Protein AF-A0AAN1MR14-F1 (afdb_monomer_lite)

Organism: NCBI:txid169430

pLDDT: mean 85.25, std 15.93, range [38.34, 98.12]

Radius of gyration: 13.39 Å; chains: 1; bounding box: 39×35×28 Å

InterPro domains:
  IPR021769 Protein of unknown function DUF3331 [PF11811] (9-86)

Structure (mmCIF, N/CA/C/O backbone):
data_AF-A0AAN1MR14-F1
#
_entry.id   AF-A0AAN1MR14-F1
#
loop_
_atom_site.group_PDB
_atom_site.id
_atom_site.type_symbol
_atom_site.label_atom_id
_atom_site.label_alt_id
_atom_site.label_comp_id
_atom_site.label_asym_id
_atom_site.label_entity_id
_atom_site.label_seq_id
_atom_site.pdbx_PDB_ins_code
_atom_site.Cartn_x
_atom_site.Cartn_y
_atom_site.Cartn_z
_atom_site.occupancy
_atom_site.B_iso_or_equiv
_atom_site.auth_seq_id
_atom_site.auth_comp_id
_atom_site.auth_asym_id
_atom_site.auth_atom_id
_atom_site.pdbx_PDB_model_num
ATOM 1 N N . MET A 1 1 ? 23.548 -21.418 -13.670 1.00 38.41 1 MET A N 1
ATOM 2 C CA . MET A 1 1 ? 23.349 -20.059 -13.120 1.00 38.41 1 MET A CA 1
ATOM 3 C C . MET A 1 1 ? 21.858 -19.855 -12.881 1.00 38.41 1 MET A C 1
ATOM 5 O O . MET A 1 1 ? 21.141 -19.500 -13.807 1.00 38.41 1 MET A O 1
ATOM 9 N N . GLN A 1 2 ? 21.351 -20.198 -11.694 1.00 41.22 2 GLN A N 1
ATOM 10 C CA . GLN A 1 2 ? 19.942 -19.967 -11.366 1.00 41.22 2 GLN A CA 1
ATOM 11 C C . GLN A 1 2 ? 19.761 -18.472 -11.117 1.00 41.22 2 GLN A C 1
ATOM 13 O O . GLN A 1 2 ? 20.213 -17.949 -10.103 1.00 41.22 2 GLN A O 1
ATOM 18 N N . ASN A 1 3 ? 19.148 -17.779 -12.073 1.00 43.72 3 ASN A N 1
ATOM 19 C CA . ASN A 1 3 ? 18.717 -16.402 -11.902 1.00 43.72 3 ASN A CA 1
ATOM 20 C C . ASN A 1 3 ? 17.555 -16.411 -10.898 1.00 43.72 3 ASN A C 1
ATOM 22 O O . ASN A 1 3 ? 16.395 -16.557 -11.286 1.00 43.72 3 ASN A O 1
ATOM 26 N N . GLN A 1 4 ? 17.881 -16.377 -9.606 1.00 43.56 4 GLN A N 1
ATOM 27 C CA . GLN A 1 4 ? 16.924 -16.301 -8.507 1.00 43.56 4 GLN A CA 1
ATOM 28 C C . GLN A 1 4 ? 16.243 -14.930 -8.589 1.00 43.56 4 GLN A C 1
ATOM 30 O O . GLN A 1 4 ? 16.659 -13.972 -7.943 1.00 43.56 4 GLN A O 1
ATOM 35 N N . ARG A 1 5 ? 15.223 -14.807 -9.447 1.00 53.94 5 ARG A N 1
ATOM 36 C CA . ARG A 1 5 ? 14.300 -13.670 -9.421 1.00 53.94 5 ARG A CA 1
ATOM 37 C C . ARG A 1 5 ? 13.607 -13.743 -8.068 1.00 53.94 5 ARG A C 1
ATOM 39 O O . ARG A 1 5 ? 12.725 -14.576 -7.877 1.00 53.94 5 ARG A O 1
ATOM 46 N N . SER A 1 6 ? 14.072 -12.948 -7.112 1.00 58.97 6 SER A N 1
ATOM 47 C CA . SER A 1 6 ? 13.475 -12.886 -5.785 1.00 58.97 6 SER A CA 1
ATOM 48 C C . SER A 1 6 ? 11.982 -12.563 -5.922 1.00 58.97 6 SER A C 1
ATOM 50 O O . SER A 1 6 ? 11.613 -11.702 -6.719 1.00 58.97 6 SER A O 1
ATOM 52 N N . PRO A 1 7 ? 11.088 -13.268 -5.217 1.00 77.06 7 PRO A N 1
ATOM 53 C CA . PRO A 1 7 ? 9.667 -12.954 -5.278 1.00 77.06 7 PRO A CA 1
ATOM 54 C C . PRO A 1 7 ? 9.422 -11.521 -4.786 1.00 77.06 7 PRO A C 1
ATOM 56 O O . PRO A 1 7 ? 10.214 -10.987 -4.007 1.00 77.06 7 PRO A O 1
ATOM 59 N N . LEU A 1 8 ? 8.319 -10.909 -5.237 1.00 84.94 8 LEU A N 1
ATOM 60 C CA . LEU A 1 8 ? 7.838 -9.630 -4.711 1.00 84.94 8 LEU A CA 1
ATOM 61 C C . LEU A 1 8 ? 7.864 -9.677 -3.180 1.00 84.94 8 LEU A C 1
ATOM 63 O O . LEU A 1 8 ? 7.140 -10.460 -2.567 1.00 84.94 8 LEU A O 1
ATOM 67 N N . HIS A 1 9 ? 8.702 -8.841 -2.579 1.00 89.75 9 HIS A N 1
ATOM 68 C CA . HIS A 1 9 ? 8.845 -8.758 -1.137 1.00 89.75 9 HIS A CA 1
ATOM 69 C C . HIS A 1 9 ? 8.279 -7.430 -0.652 1.00 89.75 9 HIS A C 1
ATOM 71 O O . HIS A 1 9 ? 8.736 -6.353 -1.047 1.00 89.75 9 HIS A O 1
ATOM 77 N N . ILE A 1 10 ? 7.265 -7.527 0.203 1.00 91.38 10 ILE A N 1
ATOM 78 C CA . ILE A 1 10 ? 6.618 -6.385 0.835 1.00 91.38 10 ILE A CA 1
ATOM 79 C C . ILE A 1 10 ? 6.660 -6.595 2.338 1.00 91.38 10 ILE A C 1
ATOM 81 O O . ILE A 1 10 ? 6.199 -7.623 2.831 1.00 91.38 10 ILE A O 1
ATOM 85 N N . SER A 1 11 ? 7.153 -5.598 3.064 1.00 91.69 11 SER A N 1
ATOM 86 C CA . SER A 1 11 ? 7.052 -5.560 4.519 1.00 91.69 11 SER A CA 1
ATOM 87 C C . SER A 1 11 ? 6.507 -4.218 4.986 1.00 91.69 11 SER A C 1
ATOM 89 O O 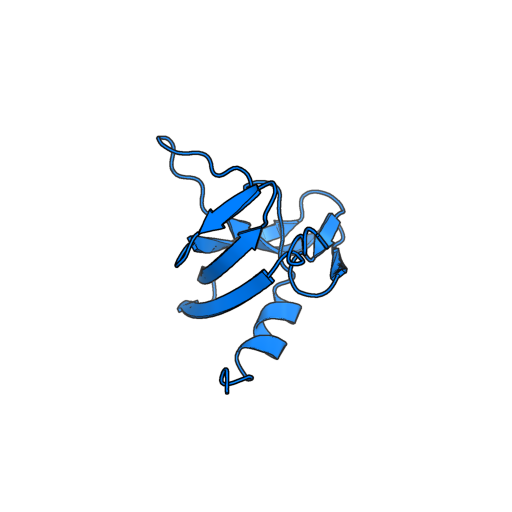. SER A 1 11 ? 6.770 -3.172 4.388 1.00 91.69 11 SER A O 1
ATOM 91 N N . ILE A 1 12 ? 5.710 -4.252 6.052 1.00 92.56 12 ILE A N 1
ATOM 92 C CA . ILE A 1 12 ? 5.254 -3.036 6.720 1.00 92.56 12 ILE A CA 1
ATOM 93 C C . ILE A 1 12 ? 6.413 -2.545 7.579 1.00 92.56 12 ILE A C 1
ATOM 95 O O . ILE A 1 12 ? 6.864 -3.263 8.465 1.00 92.56 12 ILE A O 1
ATOM 99 N N . VAL A 1 13 ? 6.909 -1.348 7.285 1.00 92.19 13 VAL A N 1
ATOM 100 C CA . VAL A 1 13 ? 8.006 -0.740 8.045 1.00 92.19 13 VAL A CA 1
ATOM 101 C C . VAL A 1 13 ? 7.445 -0.069 9.289 1.00 92.19 13 VAL A C 1
ATOM 103 O O . VAL A 1 13 ? 7.940 -0.283 10.388 1.00 92.19 13 VAL A O 1
ATOM 106 N N . GLU A 1 14 ? 6.388 0.726 9.118 1.00 89.94 14 GLU A N 1
ATOM 107 C CA . GLU A 1 14 ? 5.813 1.516 10.201 1.00 89.94 14 GLU A CA 1
ATOM 108 C C . GLU A 1 14 ? 4.343 1.845 9.927 1.00 89.94 14 GLU A C 1
ATOM 110 O O . GLU A 1 14 ? 3.937 2.088 8.785 1.00 89.94 14 GLU A O 1
ATOM 115 N N . LYS A 1 15 ? 3.538 1.916 10.989 1.00 91.62 15 LYS A N 1
ATOM 116 C CA . LYS A 1 15 ? 2.215 2.542 10.948 1.00 91.62 15 LYS A CA 1
ATOM 117 C C . LYS A 1 15 ? 2.328 3.996 11.406 1.00 91.62 15 LYS A C 1
ATOM 119 O O . LYS A 1 15 ? 2.367 4.266 12.598 1.00 91.62 15 LYS A O 1
ATOM 124 N N . LEU A 1 16 ? 2.323 4.918 10.447 1.00 91.38 16 LEU A N 1
ATOM 125 C CA . LEU A 1 16 ? 2.481 6.356 10.693 1.00 91.38 16 LEU A CA 1
ATOM 126 C C . LEU A 1 16 ? 1.216 6.997 11.283 1.00 91.38 16 LEU A C 1
ATOM 128 O O . LEU A 1 16 ? 1.288 7.969 12.025 1.00 91.38 16 LEU A O 1
ATOM 132 N N . SER A 1 17 ? 0.036 6.475 10.936 1.00 91.88 17 SER A N 1
ATOM 133 C CA . SER A 1 17 ? -1.242 6.877 11.529 1.00 91.88 17 SER A CA 1
ATOM 134 C C . SER A 1 17 ? -2.302 5.783 11.358 1.00 91.88 17 SER A C 1
ATOM 136 O O . SER A 1 17 ? -2.045 4.717 10.796 1.00 91.88 17 SER A O 1
ATOM 138 N N . SER A 1 18 ? -3.539 6.031 11.799 1.00 88.62 18 SER A N 1
ATOM 139 C CA . SER A 1 18 ? -4.675 5.148 11.488 1.00 88.62 18 SER A CA 1
ATOM 140 C C . SER A 1 18 ? -4.959 5.030 9.983 1.00 88.62 18 SER A C 1
ATOM 142 O O . SER A 1 18 ? -5.538 4.036 9.554 1.00 88.62 18 SER A O 1
ATOM 144 N N . THR A 1 19 ? -4.525 6.007 9.182 1.00 93.88 19 THR A N 1
ATOM 145 C CA . THR A 1 19 ? -4.831 6.120 7.749 1.00 93.88 19 THR A CA 1
ATOM 146 C C . THR A 1 19 ? -3.600 6.056 6.851 1.00 93.88 19 THR A C 1
ATOM 148 O O . THR A 1 19 ? -3.735 6.143 5.633 1.00 93.88 19 THR A O 1
ATOM 151 N N . THR A 1 20 ? -2.395 5.945 7.411 1.00 94.88 20 THR A N 1
ATOM 152 C CA . THR A 1 20 ? -1.144 6.005 6.645 1.00 94.88 20 THR A CA 1
ATOM 153 C C . THR A 1 20 ? -0.125 5.010 7.188 1.00 94.88 20 THR A C 1
ATOM 155 O O . THR A 1 20 ? 0.054 4.885 8.398 1.00 94.88 20 THR A O 1
ATOM 158 N N . ILE A 1 21 ? 0.562 4.321 6.280 1.00 94.94 21 ILE A N 1
ATOM 159 C CA . ILE A 1 21 ? 1.628 3.363 6.585 1.00 94.94 21 ILE A CA 1
ATOM 160 C C . ILE A 1 21 ? 2.857 3.640 5.721 1.00 94.94 21 ILE A C 1
ATOM 162 O O . ILE A 1 21 ? 2.745 4.208 4.633 1.00 94.94 21 ILE A O 1
ATOM 166 N N . SER A 1 22 ? 4.013 3.203 6.200 1.00 94.19 22 SER A N 1
ATOM 167 C CA . SER A 1 22 ? 5.238 3.079 5.419 1.00 94.19 22 SER A CA 1
ATOM 168 C C . SER A 1 22 ? 5.495 1.605 5.127 1.00 94.19 22 SER A C 1
ATOM 170 O O . SER A 1 22 ? 5.381 0.759 6.019 1.00 94.19 22 SER A O 1
ATOM 172 N N . ILE A 1 23 ? 5.843 1.292 3.883 1.00 94.06 23 ILE A N 1
ATOM 173 C CA . ILE A 1 23 ? 6.211 -0.060 3.468 1.00 94.06 23 ILE A CA 1
ATOM 174 C C . ILE A 1 23 ? 7.582 -0.075 2.806 1.00 94.06 23 ILE A C 1
ATOM 176 O O . ILE A 1 23 ? 7.992 0.891 2.157 1.00 94.06 23 ILE A O 1
ATOM 180 N N . ARG A 1 24 ? 8.237 -1.227 2.883 1.00 93.19 24 ARG A N 1
ATOM 181 C CA . ARG A 1 24 ? 9.320 -1.590 1.982 1.00 93.19 24 ARG A CA 1
ATOM 182 C C . ARG A 1 24 ? 8.732 -2.399 0.842 1.00 93.19 24 ARG A C 1
ATOM 184 O O . ARG A 1 24 ? 7.988 -3.349 1.071 1.00 93.19 24 ARG A O 1
ATOM 191 N N . TRP A 1 25 ? 9.090 -2.030 -0.377 1.00 92.44 25 TRP A N 1
ATOM 192 C CA . TRP A 1 25 ? 8.711 -2.726 -1.597 1.00 92.44 25 TRP A CA 1
ATOM 193 C C . TRP A 1 25 ? 9.974 -3.155 -2.332 1.00 92.44 25 TRP A C 1
ATOM 195 O O . TRP A 1 25 ? 10.841 -2.329 -2.605 1.00 92.44 25 TRP A O 1
ATOM 205 N N . SER A 1 26 ? 10.080 -4.430 -2.679 1.00 91.19 26 SER A N 1
ATOM 206 C CA . SER A 1 26 ? 11.171 -4.944 -3.498 1.00 91.19 26 SER A CA 1
ATOM 207 C C . SER A 1 26 ? 10.614 -5.903 -4.536 1.00 91.19 26 SER A C 1
ATOM 209 O O . SER A 1 26 ? 10.233 -7.024 -4.214 1.00 91.19 26 SER A O 1
ATOM 211 N N . ASP A 1 27 ? 10.567 -5.451 -5.783 1.00 86.75 27 ASP A N 1
ATOM 212 C CA . ASP A 1 27 ? 10.106 -6.228 -6.927 1.00 86.75 27 ASP A CA 1
ATOM 213 C C . ASP A 1 27 ? 11.201 -6.199 -8.005 1.00 86.75 27 ASP A C 1
ATOM 215 O O . ASP A 1 27 ? 11.578 -5.108 -8.443 1.00 86.75 27 ASP A O 1
ATOM 219 N N . PRO A 1 28 ? 11.723 -7.355 -8.455 1.00 80.50 28 PRO A N 1
ATOM 220 C CA . PRO A 1 28 ? 12.765 -7.388 -9.482 1.00 80.50 28 PRO A CA 1
ATOM 221 C C . PRO A 1 28 ? 12.351 -6.751 -10.814 1.00 80.50 28 PRO A C 1
ATOM 223 O O . PRO A 1 28 ? 13.214 -6.377 -11.601 1.00 80.50 28 PRO A O 1
ATOM 226 N N . CYS A 1 29 ? 11.047 -6.650 -11.079 1.00 82.50 29 CYS A N 1
ATOM 227 C CA . CYS A 1 29 ? 10.481 -6.101 -12.306 1.00 82.50 29 CYS A CA 1
ATOM 228 C C . CYS A 1 29 ? 9.954 -4.670 -12.120 1.00 82.50 29 CYS A C 1
ATOM 230 O O . CYS A 1 29 ? 9.994 -3.880 -13.059 1.00 82.50 29 CYS A O 1
ATOM 232 N N . LEU A 1 30 ? 9.424 -4.337 -10.937 1.00 80.62 30 LEU A N 1
ATOM 233 C CA . LEU A 1 30 ? 8.725 -3.066 -10.679 1.00 80.62 30 LEU A CA 1
ATOM 234 C C . LEU A 1 30 ? 9.501 -2.092 -9.782 1.00 80.62 30 LEU A C 1
ATOM 236 O O . LEU A 1 30 ? 9.006 -1.000 -9.495 1.00 80.62 30 LEU A O 1
ATOM 240 N N . GLY A 1 31 ? 10.710 -2.466 -9.364 1.00 85.75 31 GLY A N 1
ATOM 241 C CA . GLY A 1 31 ? 11.645 -1.606 -8.648 1.00 85.75 31 GLY A CA 1
ATOM 242 C C . GLY A 1 31 ? 11.675 -1.827 -7.138 1.00 85.75 31 GLY A C 1
ATOM 243 O O . GLY A 1 31 ? 10.946 -2.644 -6.570 1.00 85.75 31 GLY A O 1
ATOM 244 N N . HIS A 1 32 ? 12.553 -1.069 -6.486 1.00 90.75 32 HIS A N 1
ATOM 245 C CA . HIS A 1 32 ? 12.770 -1.108 -5.047 1.00 90.75 32 HIS A CA 1
ATOM 246 C C . HIS A 1 32 ? 12.459 0.253 -4.420 1.00 90.75 32 HIS A C 1
ATOM 248 O O . HIS A 1 32 ? 12.962 1.282 -4.868 1.00 90.75 32 HIS A O 1
ATOM 254 N N . TYR A 1 33 ? 11.668 0.246 -3.351 1.00 90.81 33 TYR A N 1
ATOM 255 C CA . TYR A 1 33 ? 11.347 1.417 -2.547 1.00 90.81 33 TYR A CA 1
ATOM 256 C C . TYR A 1 33 ? 11.542 1.063 -1.071 1.00 90.81 33 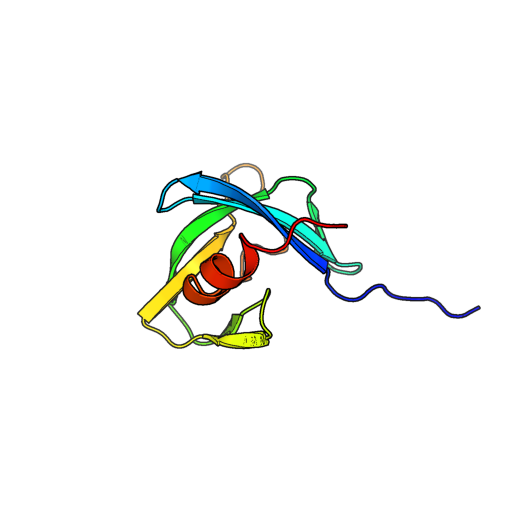TYR A C 1
ATOM 258 O O . TYR A 1 33 ? 10.801 0.251 -0.521 1.00 90.81 33 TYR A O 1
ATOM 266 N N . ALA A 1 34 ? 12.545 1.664 -0.426 1.00 88.12 34 ALA A N 1
ATOM 267 C CA . ALA A 1 34 ? 12.916 1.305 0.943 1.00 88.12 34 ALA A CA 1
ATOM 268 C C . ALA A 1 34 ? 11.863 1.724 1.985 1.00 88.12 34 ALA A C 1
ATOM 270 O O . ALA A 1 34 ? 11.598 0.953 2.902 1.00 88.12 34 ALA A O 1
ATOM 271 N N . ASN A 1 35 ? 11.274 2.916 1.818 1.00 90.06 35 ASN A N 1
ATOM 272 C CA . ASN A 1 35 ? 10.296 3.525 2.729 1.00 90.06 35 ASN A CA 1
ATOM 273 C C . ASN A 1 35 ? 9.232 4.290 1.924 1.00 90.06 35 ASN A C 1
ATOM 275 O O . ASN A 1 35 ? 9.298 5.511 1.776 1.00 90.06 35 ASN A O 1
ATOM 279 N N . GLN A 1 36 ? 8.284 3.572 1.326 1.00 93.56 36 GLN A N 1
ATOM 280 C CA . GLN A 1 36 ? 7.222 4.172 0.521 1.00 93.56 36 GLN A CA 1
ATOM 281 C C . GLN A 1 36 ? 5.962 4.409 1.354 1.00 93.56 36 GLN A C 1
ATOM 283 O O . GLN A 1 36 ? 5.480 3.508 2.037 1.00 93.56 36 GLN A O 1
ATOM 288 N N . ILE A 1 37 ? 5.376 5.600 1.229 1.00 94.50 37 ILE A N 1
ATOM 289 C CA . ILE A 1 37 ? 4.184 5.997 1.984 1.00 94.50 37 ILE A CA 1
ATOM 290 C C . ILE A 1 37 ? 2.906 5.581 1.260 1.00 94.50 37 ILE A C 1
ATOM 292 O O . ILE A 1 37 ? 2.700 5.902 0.087 1.00 94.50 37 ILE A O 1
ATOM 296 N N . TRP A 1 38 ? 2.024 4.892 1.977 1.00 96.19 38 TRP A N 1
ATOM 297 C CA . TRP A 1 38 ? 0.737 4.419 1.483 1.00 96.19 38 TRP A CA 1
ATOM 298 C C . TRP A 1 38 ? -0.399 4.971 2.344 1.00 96.19 38 TRP A C 1
ATOM 300 O O . TRP A 1 38 ? -0.310 5.001 3.570 1.00 96.19 38 TRP A O 1
ATOM 310 N N . GLY A 1 39 ? -1.471 5.431 1.700 1.00 96.00 39 GLY A N 1
ATOM 311 C CA . GLY A 1 39 ? -2.655 5.990 2.356 1.00 96.00 39 GLY A CA 1
ATOM 312 C C . GLY A 1 39 ? -3.865 5.068 2.239 1.00 96.00 39 GLY A C 1
ATOM 313 O O . GLY A 1 39 ? -4.002 4.356 1.242 1.00 96.00 39 GLY A O 1
ATOM 314 N N . ILE A 1 40 ? -4.736 5.098 3.248 1.00 96.31 40 ILE A N 1
ATOM 315 C CA . ILE A 1 40 ? -5.987 4.341 3.265 1.00 96.31 40 ILE A CA 1
ATOM 316 C C . ILE A 1 40 ? -7.003 4.938 2.284 1.00 96.31 40 ILE A C 1
ATOM 318 O O . ILE A 1 40 ? -7.027 6.142 2.017 1.00 96.31 40 ILE A O 1
ATOM 322 N N . GLY A 1 41 ? -7.871 4.090 1.758 1.00 96.00 41 GLY A N 1
ATOM 323 C CA . GLY A 1 41 ? -9.032 4.463 0.972 1.00 96.00 41 GLY A CA 1
ATOM 324 C C . GLY A 1 41 ? -9.901 3.246 0.696 1.00 96.00 41 GLY A C 1
ATOM 325 O O . GLY A 1 41 ? -9.686 2.176 1.261 1.00 96.00 41 GLY A O 1
ATOM 326 N N . LEU A 1 42 ? -10.869 3.419 -0.199 1.00 97.44 42 LEU A N 1
ATOM 327 C CA . LEU A 1 42 ? -11.718 2.330 -0.669 1.00 97.44 42 LEU A CA 1
ATOM 328 C C . LEU A 1 42 ? -11.243 1.841 -2.037 1.00 97.44 42 LEU A C 1
ATOM 330 O O . LEU A 1 42 ? -10.856 2.644 -2.898 1.00 97.44 42 LEU A O 1
ATOM 334 N N . ALA A 1 43 ? -11.280 0.528 -2.235 1.00 97.00 43 ALA A N 1
ATOM 335 C CA . ALA A 1 43 ? -11.034 -0.092 -3.523 1.00 97.00 43 ALA A CA 1
ATOM 336 C C . ALA A 1 43 ? -12.113 0.342 -4.522 1.00 97.00 43 ALA A C 1
ATOM 338 O O . ALA A 1 43 ? -13.308 0.217 -4.266 1.00 97.00 43 ALA A O 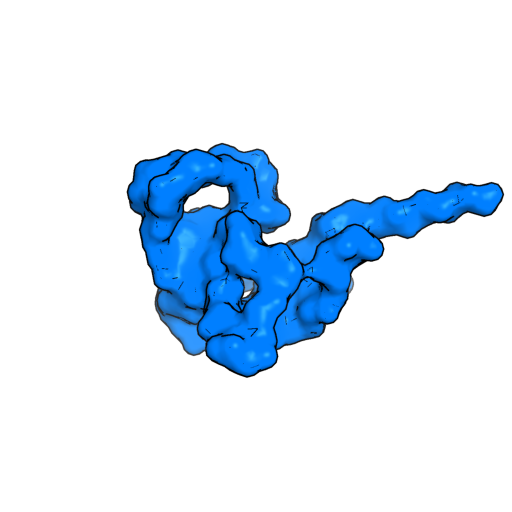1
ATOM 339 N N . ARG A 1 44 ? -11.684 0.863 -5.674 1.00 95.31 44 ARG A N 1
ATOM 340 C CA . ARG A 1 44 ? -12.588 1.286 -6.759 1.00 95.31 44 ARG A CA 1
ATOM 341 C C . ARG A 1 44 ? -12.816 0.198 -7.805 1.00 95.31 44 ARG A C 1
ATOM 343 O O . ARG A 1 44 ? -13.682 0.350 -8.658 1.00 95.31 44 ARG A O 1
ATOM 350 N N . ALA A 1 45 ? -12.043 -0.876 -7.741 1.00 93.94 45 ALA A N 1
ATOM 351 C CA . ALA A 1 45 ? -12.121 -2.027 -8.621 1.00 93.94 45 ALA A CA 1
ATOM 352 C C . ALA A 1 45 ? -11.616 -3.259 -7.869 1.00 93.94 45 ALA A C 1
ATOM 354 O O . ALA A 1 45 ? -10.877 -3.126 -6.886 1.00 93.94 45 ALA A O 1
ATOM 355 N N . ASP A 1 46 ? -11.996 -4.429 -8.363 1.00 96.19 46 ASP A N 1
ATOM 356 C CA . ASP A 1 46 ? -11.510 -5.698 -7.842 1.00 96.19 46 ASP A CA 1
ATOM 357 C C . ASP A 1 46 ? -10.017 -5.867 -8.145 1.00 96.19 46 ASP A C 1
ATOM 359 O O . ASP A 1 46 ? -9.515 -5.453 -9.195 1.00 96.19 46 ASP A O 1
ATOM 363 N N . ALA A 1 47 ? -9.287 -6.460 -7.205 1.00 95.81 47 ALA A N 1
ATOM 364 C CA . ALA A 1 47 ? -7.848 -6.663 -7.313 1.00 95.81 47 ALA A CA 1
ATOM 365 C C . ALA A 1 47 ? -7.380 -7.822 -6.422 1.00 95.81 47 ALA A C 1
ATOM 367 O O . ALA A 1 47 ? -8.170 -8.494 -5.763 1.00 95.81 47 ALA A O 1
ATOM 368 N N . ILE A 1 48 ? -6.066 -8.033 -6.365 1.00 96.06 48 ILE A N 1
ATOM 369 C CA . ILE A 1 48 ? -5.424 -8.935 -5.407 1.00 96.06 48 ILE A CA 1
ATOM 370 C C . ILE A 1 48 ? -4.561 -8.107 -4.460 1.00 96.06 48 ILE A C 1
ATOM 372 O O . ILE A 1 48 ? -3.782 -7.254 -4.895 1.00 96.06 48 ILE A O 1
ATOM 376 N N . CYS A 1 49 ? -4.694 -8.368 -3.162 1.00 95.50 49 CYS A N 1
ATOM 377 C CA . CYS A 1 49 ? -3.869 -7.767 -2.128 1.00 95.50 49 CYS A CA 1
ATOM 378 C C . CYS A 1 49 ? -2.402 -8.126 -2.359 1.00 95.50 49 CYS A C 1
ATOM 380 O O . CYS A 1 49 ? -2.024 -9.293 -2.269 1.00 95.50 49 CYS A O 1
ATOM 382 N N . ALA A 1 50 ? -1.566 -7.117 -2.596 1.00 93.56 50 ALA A N 1
ATOM 383 C CA . ALA A 1 50 ? -0.151 -7.320 -2.882 1.00 93.56 50 ALA A CA 1
ATOM 384 C C . ALA A 1 50 ? 0.607 -7.967 -1.708 1.00 93.56 50 ALA A C 1
ATOM 386 O O . ALA A 1 50 ? 1.582 -8.671 -1.936 1.00 93.56 50 ALA A O 1
ATOM 387 N N . LEU A 1 51 ? 0.150 -7.749 -0.468 1.00 92.25 51 LEU A N 1
ATOM 388 C CA . LEU A 1 51 ? 0.793 -8.271 0.741 1.00 92.25 51 LEU A CA 1
ATOM 389 C C . LEU A 1 51 ? 0.369 -9.708 1.079 1.00 92.25 51 LEU A C 1
ATOM 391 O O . LEU A 1 51 ? 1.208 -10.529 1.426 1.00 92.25 51 LEU A O 1
ATOM 395 N N . SER A 1 52 ? -0.932 -10.008 1.020 1.00 91.88 52 SER A N 1
ATOM 396 C CA . SER A 1 52 ? -1.480 -11.287 1.504 1.00 91.88 52 SER A CA 1
ATOM 397 C C . SER A 1 52 ? -1.961 -12.230 0.403 1.00 91.88 52 SER A C 1
ATOM 399 O O . SER A 1 52 ? -2.371 -13.346 0.707 1.00 91.88 52 SER A O 1
ATOM 401 N N . GLY A 1 53 ? -2.005 -11.783 -0.856 1.00 93.12 53 GLY A N 1
ATOM 402 C CA . GLY A 1 53 ? -2.554 -12.550 -1.979 1.00 93.12 53 GLY A CA 1
ATOM 403 C C . GLY A 1 53 ? -4.078 -12.737 -1.952 1.00 93.12 53 GLY A C 1
ATOM 404 O O . GLY A 1 53 ? -4.634 -13.349 -2.860 1.00 93.12 53 GLY A O 1
ATOM 405 N N . LYS A 1 54 ? -4.778 -12.215 -0.936 1.00 95.56 54 LYS A N 1
ATOM 406 C CA . LYS A 1 54 ? -6.241 -12.317 -0.818 1.00 95.56 54 LYS A CA 1
ATOM 407 C C . LYS A 1 54 ? -6.956 -11.410 -1.832 1.00 95.56 54 LYS A C 1
ATOM 409 O O . LYS A 1 54 ? -6.420 -10.349 -2.161 1.00 95.56 54 LYS A O 1
ATOM 414 N N . PRO A 1 55 ? -8.164 -11.776 -2.292 1.00 97.50 55 PRO A N 1
ATOM 415 C CA . PRO A 1 55 ? -8.950 -10.922 -3.174 1.00 97.50 55 PRO A CA 1
ATOM 416 C C . PRO A 1 55 ? -9.358 -9.621 -2.474 1.00 97.50 55 PRO A C 1
ATOM 418 O O . PRO A 1 55 ? -9.678 -9.619 -1.287 1.00 97.50 55 PRO A O 1
ATOM 421 N N . ILE A 1 56 ? -9.344 -8.535 -3.238 1.00 98.12 56 ILE A N 1
ATOM 422 C CA . ILE A 1 56 ? -9.897 -7.221 -2.911 1.00 98.12 56 ILE A CA 1
ATOM 423 C C . ILE A 1 56 ? -11.134 -7.045 -3.779 1.00 98.12 56 ILE A C 1
ATOM 425 O O . ILE A 1 56 ? -11.056 -7.235 -4.993 1.00 98.12 56 ILE A O 1
ATOM 429 N N . ARG A 1 57 ? -12.246 -6.657 -3.167 1.00 97.88 57 ARG A N 1
ATOM 430 C CA . ARG A 1 57 ? -13.489 -6.307 -3.852 1.00 97.88 57 ARG A CA 1
ATOM 431 C C . ARG A 1 57 ? -13.708 -4.803 -3.836 1.00 97.88 57 ARG A C 1
ATOM 433 O O . ARG A 1 57 ? -13.209 -4.099 -2.956 1.00 97.88 57 ARG A O 1
ATOM 440 N N . HIS A 1 58 ? -14.483 -4.306 -4.793 1.00 97.12 58 HIS A N 1
ATOM 441 C CA . HIS A 1 58 ? -14.967 -2.928 -4.765 1.00 97.12 58 HIS A CA 1
ATOM 442 C C . HIS A 1 58 ? -15.578 -2.577 -3.392 1.00 97.12 58 HIS A C 1
ATOM 444 O O . HIS A 1 58 ? -16.408 -3.314 -2.864 1.00 97.12 58 HIS A O 1
ATOM 450 N N . GLY A 1 59 ? -15.172 -1.439 -2.825 1.00 97.62 59 GLY A N 1
ATOM 451 C CA . GLY A 1 59 ? -15.611 -0.975 -1.506 1.00 97.62 59 GLY A CA 1
ATOM 452 C C . GLY A 1 59 ? -14.758 -1.457 -0.328 1.00 97.62 59 GLY A C 1
ATOM 453 O O . GLY A 1 59 ? -14.897 -0.908 0.763 1.00 97.62 59 GLY A O 1
ATOM 454 N N . ASP A 1 60 ? -13.834 -2.404 -0.522 1.00 97.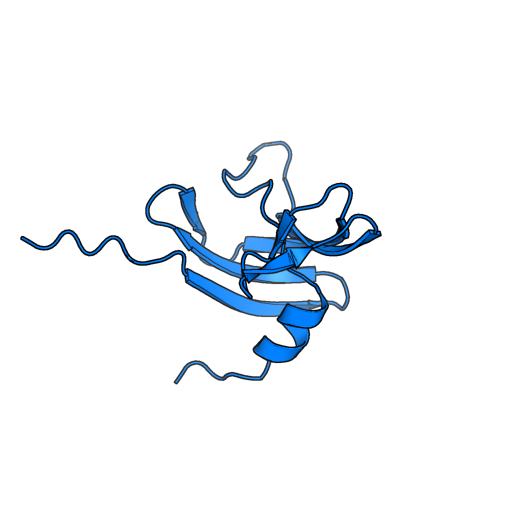75 60 ASP A N 1
ATOM 455 C CA . ASP A 1 60 ? -12.939 -2.839 0.553 1.00 97.75 60 ASP A CA 1
ATOM 456 C C . ASP A 1 60 ? -12.000 -1.713 1.001 1.00 97.75 60 ASP A C 1
ATOM 458 O O . ASP A 1 60 ? -11.491 -0.927 0.195 1.00 97.75 60 ASP A O 1
ATOM 462 N N . SER A 1 61 ? -11.703 -1.674 2.302 1.00 97.31 61 SER A N 1
ATOM 463 C CA . SER A 1 61 ? -10.677 -0.784 2.850 1.00 97.31 61 SER A CA 1
ATOM 464 C C . SER A 1 61 ? -9.283 -1.263 2.455 1.00 97.31 61 SER A C 1
ATOM 466 O O . SER A 1 61 ? -8.858 -2.363 2.822 1.00 97.31 61 SER A O 1
ATOM 468 N N . ILE A 1 62 ? -8.550 -0.415 1.739 1.00 97.44 62 ILE A N 1
ATOM 469 C CA . ILE A 1 62 ? -7.220 -0.711 1.207 1.00 97.44 62 ILE A CA 1
ATOM 470 C C . ILE A 1 62 ? -6.240 0.420 1.497 1.00 97.44 62 ILE A C 1
ATOM 472 O O . ILE A 1 62 ? -6.619 1.582 1.604 1.00 97.44 62 ILE A O 1
ATOM 476 N N . PHE A 1 63 ? -4.960 0.084 1.565 1.00 96.69 63 PHE A N 1
ATOM 477 C CA . PHE A 1 63 ? -3.852 1.014 1.424 1.00 96.69 63 PHE A CA 1
ATOM 478 C C . PHE A 1 63 ? -3.364 1.009 -0.027 1.00 96.69 63 PHE A C 1
ATOM 480 O O . PHE A 1 63 ? -3.280 -0.049 -0.656 1.00 96.69 63 PHE A O 1
ATOM 487 N N . ARG A 1 64 ? -3.000 2.185 -0.547 1.00 95.50 64 ARG A N 1
ATOM 488 C CA . ARG A 1 64 ? -2.392 2.376 -1.878 1.00 95.50 64 ARG A CA 1
ATOM 489 C C . ARG A 1 64 ? -1.261 3.410 -1.823 1.00 95.50 64 ARG A C 1
ATOM 491 O O . ARG A 1 64 ? -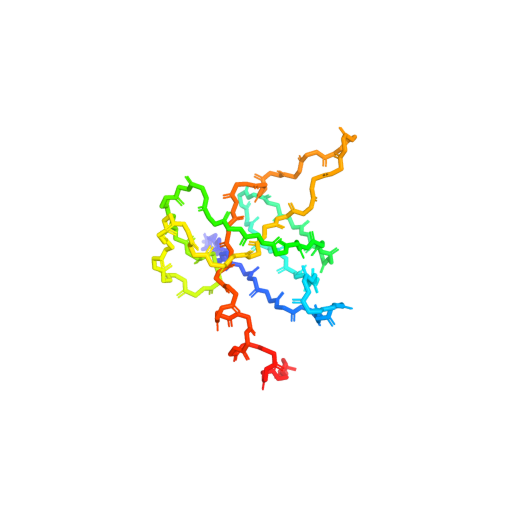1.316 4.279 -0.945 1.00 95.50 64 ARG A O 1
ATOM 498 N N . PRO A 1 65 ? -0.278 3.380 -2.744 1.00 94.38 65 PRO A N 1
ATOM 499 C CA . PRO A 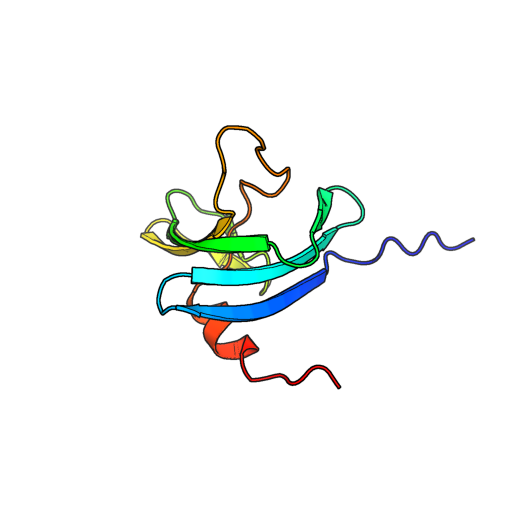1 65 ? 0.801 4.363 -2.765 1.00 94.38 65 PRO A CA 1
ATOM 500 C C . PRO A 1 65 ? 0.259 5.791 -2.800 1.00 94.38 65 PRO A C 1
ATOM 502 O O . PRO A 1 65 ? -0.641 6.106 -3.587 1.00 94.38 65 PRO A O 1
ATOM 505 N N . ARG A 1 66 ? 0.824 6.677 -1.977 1.00 91.38 66 ARG A N 1
ATOM 506 C CA . ARG A 1 66 ? 0.628 8.113 -2.176 1.00 91.38 66 ARG A CA 1
ATOM 507 C C . ARG A 1 66 ? 1.412 8.529 -3.415 1.00 91.38 66 ARG A C 1
ATOM 509 O O . ARG A 1 66 ? 2.615 8.305 -3.507 1.00 91.38 66 ARG A O 1
ATOM 516 N N . VAL A 1 67 ? 0.707 9.107 -4.379 1.00 83.44 67 VAL A N 1
ATOM 517 C CA . VAL A 1 67 ? 1.298 9.604 -5.621 1.00 83.44 67 VAL A CA 1
ATOM 518 C C . VAL A 1 67 ? 1.574 11.092 -5.447 1.00 83.44 67 VAL A C 1
ATOM 520 O O . VAL A 1 67 ? 0.651 11.855 -5.163 1.00 83.44 67 VAL A O 1
ATOM 523 N N . TYR A 1 68 ? 2.829 11.496 -5.620 1.00 77.81 68 TYR A N 1
ATOM 524 C CA . TYR A 1 68 ? 3.220 12.902 -5.696 1.00 77.81 68 TYR A CA 1
ATOM 525 C C . TYR A 1 68 ? 3.289 13.309 -7.173 1.00 77.81 68 TYR A C 1
ATOM 527 O O . TYR A 1 68 ? 3.738 12.525 -8.006 1.00 77.81 68 TYR A O 1
ATOM 535 N N . GLN A 1 69 ? 2.823 14.514 -7.516 1.00 69.69 69 GLN A N 1
ATOM 536 C CA . GLN A 1 69 ? 2.646 14.949 -8.914 1.00 69.69 69 GLN A CA 1
ATOM 537 C C . GLN A 1 69 ? 3.931 14.877 -9.755 1.00 69.69 69 GLN A C 1
ATOM 539 O O . GLN A 1 69 ? 3.861 14.616 -10.950 1.00 69.69 69 GLN A O 1
ATOM 544 N N . SER A 1 70 ? 5.098 15.059 -9.135 1.00 75.12 70 SER A N 1
ATOM 545 C CA . SER A 1 70 ? 6.398 15.008 -9.809 1.00 75.12 70 SER A CA 1
ATOM 546 C C . SER A 1 70 ? 6.930 13.591 -10.040 1.00 75.12 70 SER A C 1
ATOM 548 O O . SER A 1 70 ? 7.824 13.415 -10.864 1.00 75.12 70 SER A O 1
ATOM 550 N N . GLN A 1 71 ? 6.421 12.577 -9.328 1.00 77.00 71 GLN A N 1
ATOM 551 C CA . GLN A 1 71 ? 6.936 11.208 -9.386 1.00 77.00 71 GLN A CA 1
ATOM 552 C C . GLN A 1 71 ? 5.828 10.188 -9.137 1.00 77.00 71 GLN A C 1
ATOM 554 O O . GLN A 1 71 ? 5.421 9.909 -8.006 1.00 77.00 71 GLN A O 1
ATOM 559 N N . VAL A 1 72 ? 5.361 9.587 -10.228 1.00 83.69 72 VAL A N 1
ATOM 560 C CA . VAL A 1 72 ? 4.377 8.514 -10.185 1.00 83.69 72 VAL A CA 1
ATOM 561 C C . VAL A 1 72 ? 5.105 7.170 -10.066 1.00 83.69 72 VAL A C 1
ATOM 563 O O . VAL A 1 72 ? 5.776 6.768 -11.017 1.00 83.69 72 VAL A O 1
ATOM 566 N N . PRO A 1 73 ? 4.986 6.440 -8.941 1.00 85.06 73 PRO A N 1
ATOM 567 C CA . PRO A 1 73 ? 5.693 5.178 -8.783 1.00 85.06 73 PRO A CA 1
ATOM 568 C C . PRO A 1 73 ? 5.094 4.087 -9.681 1.00 85.06 73 PRO A C 1
ATOM 570 O O . PRO A 1 73 ? 3.896 4.080 -9.986 1.00 85.06 73 PRO A O 1
ATOM 573 N N . ILE A 1 74 ? 5.922 3.122 -10.087 1.00 88.38 74 ILE A N 1
ATOM 574 C CA . ILE A 1 74 ? 5.505 2.036 -10.990 1.00 88.38 74 ILE A CA 1
ATOM 575 C C . ILE A 1 74 ? 4.411 1.181 -10.333 1.00 88.38 74 ILE A C 1
ATOM 577 O O . ILE A 1 74 ? 3.444 0.780 -10.980 1.00 88.38 74 ILE A O 1
ATOM 581 N N . ASN A 1 75 ? 4.502 0.979 -9.020 1.00 89.75 75 ASN A N 1
ATOM 582 C CA . ASN A 1 75 ? 3.542 0.206 -8.238 1.00 89.75 75 ASN A CA 1
ATOM 583 C C . ASN A 1 75 ? 2.259 0.977 -7.850 1.00 89.75 75 ASN A C 1
ATOM 585 O O . ASN A 1 75 ? 1.496 0.471 -7.034 1.00 89.75 75 ASN A O 1
ATOM 589 N N . ARG A 1 76 ? 1.963 2.151 -8.440 1.00 87.75 76 ARG A N 1
ATOM 590 C CA . ARG A 1 76 ? 0.797 3.008 -8.094 1.00 87.75 76 ARG A CA 1
ATOM 591 C C . ARG A 1 76 ? -0.568 2.312 -8.089 1.00 87.75 76 ARG A C 1
ATOM 593 O O . ARG A 1 76 ? -1.475 2.757 -7.395 1.00 87.75 76 ARG A O 1
ATOM 600 N N . HIS A 1 77 ? -0.718 1.260 -8.893 1.00 90.06 77 HIS A N 1
ATOM 601 C CA . HIS A 1 77 ? -1.969 0.509 -9.052 1.00 90.06 77 HIS A CA 1
ATOM 602 C C . HIS A 1 77 ? -2.106 -0.641 -8.053 1.00 90.06 77 HIS A C 1
ATOM 604 O O . HIS A 1 77 ? -3.127 -1.323 -8.026 1.00 90.06 77 HIS A O 1
ATOM 610 N N . ARG A 1 78 ? -1.067 -0.902 -7.256 1.00 93.19 78 ARG A N 1
ATOM 611 C CA . ARG A 1 78 ? -1.065 -1.975 -6.266 1.00 93.19 78 ARG A CA 1
ATOM 612 C C . ARG A 1 78 ? -1.854 -1.545 -5.035 1.00 93.19 78 ARG A C 1
ATOM 614 O O . ARG A 1 78 ? -1.844 -0.380 -4.643 1.00 93.19 78 ARG A O 1
ATOM 621 N N . MET A 1 79 ? -2.533 -2.513 -4.431 1.00 96.00 79 MET A N 1
ATOM 622 C CA . MET A 1 79 ? -3.387 -2.312 -3.266 1.00 96.00 79 MET A CA 1
ATOM 623 C C . MET A 1 79 ? -3.060 -3.354 -2.201 1.00 96.00 79 MET A C 1
ATOM 625 O O . MET A 1 79 ? -2.718 -4.495 -2.518 1.00 96.00 79 MET A O 1
ATOM 629 N N . ILE A 1 80 ? -3.173 -2.964 -0.937 1.00 95.88 80 ILE A N 1
ATOM 630 C CA . ILE A 1 80 ? -3.015 -3.845 0.221 1.00 95.88 80 ILE A CA 1
ATOM 631 C C . ILE A 1 80 ? -4.286 -3.741 1.058 1.00 95.88 80 ILE A C 1
ATOM 633 O O . ILE A 1 80 ? -4.672 -2.640 1.431 1.00 95.88 80 ILE A O 1
ATOM 637 N N . LEU A 1 81 ? -4.935 -4.861 1.380 1.00 96.38 81 LEU A N 1
ATOM 638 C CA . LEU A 1 81 ? -6.084 -4.869 2.292 1.00 96.38 81 LEU A CA 1
ATOM 639 C C . LEU A 1 81 ? -5.701 -4.275 3.649 1.00 96.38 81 LEU A C 1
ATOM 641 O O . LEU A 1 81 ? -4.701 -4.678 4.246 1.00 96.38 81 LEU A O 1
ATOM 645 N N . ALA A 1 82 ? -6.532 -3.381 4.181 1.00 95.12 82 ALA A N 1
ATOM 646 C CA . ALA A 1 82 ? -6.304 -2.801 5.502 1.00 95.12 82 ALA A CA 1
ATOM 647 C C . ALA A 1 82 ? -6.278 -3.878 6.602 1.00 95.12 82 ALA A C 1
ATOM 649 O O . ALA A 1 82 ? -5.446 -3.824 7.506 1.00 95.12 82 ALA A O 1
ATOM 650 N N . SER A 1 83 ? -7.119 -4.910 6.475 1.00 93.75 83 SER A N 1
ATOM 651 C CA . SER A 1 83 ? -7.143 -6.064 7.382 1.00 93.75 83 SER A CA 1
ATOM 652 C C . SER A 1 83 ? -5.872 -6.913 7.322 1.00 93.75 83 SER A C 1
ATOM 654 O O . SER A 1 83 ? -5.512 -7.535 8.319 1.00 93.75 83 SER A O 1
ATOM 656 N N . ALA A 1 84 ? -5.165 -6.922 6.184 1.00 91.62 84 ALA A N 1
ATOM 657 C CA . ALA A 1 84 ? -3.878 -7.595 6.084 1.00 91.62 84 ALA A CA 1
ATOM 658 C C . ALA A 1 84 ? -2.831 -6.853 6.917 1.00 91.62 84 ALA A C 1
ATOM 660 O O . ALA A 1 84 ? -2.131 -7.486 7.684 1.00 91.62 84 ALA A O 1
ATOM 661 N N . VAL A 1 85 ? -2.768 -5.521 6.869 1.00 89.44 85 VAL A N 1
ATOM 662 C CA . VAL A 1 85 ? -1.760 -4.750 7.623 1.00 89.44 85 VAL A CA 1
ATOM 663 C C . VAL A 1 85 ? -1.828 -5.017 9.129 1.00 89.44 85 VAL A C 1
ATOM 665 O O . VAL A 1 85 ? -0.791 -5.241 9.750 1.00 89.44 85 VAL A O 1
ATOM 668 N N . SER A 1 86 ? -3.030 -5.066 9.713 1.00 78.12 86 SER A N 1
ATOM 669 C CA . SER A 1 86 ? -3.206 -5.352 11.145 1.00 78.12 86 SER A CA 1
ATOM 670 C C . SER A 1 86 ? -2.585 -6.685 11.576 1.00 78.12 86 SER A C 1
ATOM 672 O O . SER A 1 86 ? -2.050 -6.770 12.676 1.00 78.12 86 SER A O 1
ATOM 674 N N . GLY A 1 87 ? -2.606 -7.704 10.711 1.00 71.44 87 GLY A N 1
ATOM 675 C CA . GLY A 1 87 ? -1.985 -9.000 10.993 1.00 71.44 87 GLY A CA 1
ATOM 676 C C . GLY A 1 87 ? -0.454 -9.008 10.886 1.00 71.44 87 GLY A C 1
ATOM 677 O O . GLY A 1 87 ? 0.181 -9.886 11.457 1.00 71.44 87 GLY A O 1
ATOM 678 N N . TYR A 1 88 ? 0.148 -8.043 10.180 1.00 67.94 88 TYR A N 1
ATOM 679 C CA . TYR A 1 88 ? 1.594 -8.010 9.899 1.00 67.94 88 TYR A CA 1
ATOM 680 C C . TYR A 1 88 ? 2.366 -7.018 10.777 1.00 67.94 88 TYR A C 1
ATOM 682 O O . TYR A 1 88 ? 3.583 -7.123 10.875 1.00 67.94 88 TYR A O 1
ATOM 690 N N . LEU A 1 89 ? 1.685 -6.106 11.480 1.00 65.31 89 LEU A N 1
ATOM 691 C CA . LEU A 1 89 ? 2.305 -5.218 12.480 1.00 65.31 89 LEU A CA 1
ATOM 692 C C . LEU A 1 89 ? 2.849 -5.962 13.720 1.00 65.31 89 LEU A C 1
ATOM 694 O O . LEU A 1 89 ? 3.395 -5.334 14.619 1.00 65.31 89 LEU A O 1
ATOM 698 N N . GLN A 1 90 ? 2.678 -7.284 13.783 1.00 51.19 90 GLN A N 1
ATOM 699 C CA . GLN A 1 90 ? 3.022 -8.144 14.917 1.00 51.19 90 GLN A CA 1
ATOM 700 C C . GLN A 1 90 ? 4.234 -9.047 14.657 1.00 51.19 90 GLN A C 1
ATOM 702 O O . GLN A 1 90 ? 4.566 -9.849 15.522 1.00 51.19 90 GLN A O 1
ATOM 707 N N . ILE A 1 91 ? 4.885 -8.967 13.492 1.00 50.66 91 ILE A N 1
ATOM 708 C CA . ILE A 1 91 ? 6.035 -9.828 13.186 1.00 50.66 91 ILE A CA 1
ATOM 709 C C . ILE A 1 91 ? 7.305 -8.976 13.284 1.00 50.66 91 ILE A C 1
ATOM 711 O O . ILE A 1 91 ? 7.630 -8.272 12.323 1.00 50.66 91 ILE A O 1
ATOM 715 N N . PRO A 1 92 ? 8.046 -9.013 14.413 1.00 39.91 92 PRO A N 1
ATOM 716 C CA . PRO A 1 92 ? 9.398 -8.488 14.433 1.00 39.91 92 PRO A CA 1
ATOM 717 C C . PRO A 1 92 ? 10.183 -9.311 13.420 1.00 39.91 92 PRO A C 1
ATOM 719 O O . PRO A 1 92 ? 10.219 -10.541 13.490 1.00 39.91 92 PRO A O 1
ATOM 722 N N . SER A 1 93 ? 10.755 -8.626 12.438 1.00 49.47 93 SER A N 1
ATOM 723 C CA . SER A 1 93 ? 11.699 -9.251 11.522 1.00 49.47 93 SER A CA 1
ATOM 724 C C . SER A 1 93 ? 12.873 -9.738 12.372 1.00 49.47 93 SER A C 1
ATOM 726 O O . SER A 1 93 ? 13.512 -8.929 13.042 1.00 49.47 93 SER A O 1
ATOM 728 N N . ARG A 1 94 ? 13.039 -11.058 12.434 1.00 38.34 94 ARG A N 1
ATOM 729 C CA . ARG A 1 94 ? 14.089 -11.741 13.189 1.00 38.34 94 ARG A CA 1
ATOM 730 C C . ARG A 1 94 ? 15.452 -11.531 12.543 1.00 38.34 94 ARG A C 1
ATOM 732 O O . ARG A 1 94 ? 15.483 -11.446 11.294 1.00 38.34 94 ARG A O 1
#

Foldseek 3Di:
DPPCQDDWDKAFPADPDPFKTWMWTDGPVQHTDGTFMWGKDFDCAWDAASQPRHIHHGGFIWIATDADPVDGGSRRVHIHGPVSNVVRVPDDPD

Sequence (94 aa):
MQNQRSPLHISIVEKLSSTTISIRWSDPCLGHYANQIWGIGLARADAICALSGKPIRHGDSIFRPRVYQSQVPINRHRMILASAVSGYLQIPSR

Secondary structure (DSSP, 8-state):
--------EEEEEEE-SSSEEEEEEEETTTEEEEEEEEEEEE-SS-EEBTTT--EE-TT-EEEEEPPBTTB--GGGG-BEEHHHHHHHTT----